Protein AF-A0A967FN89-F1 (afdb_monomer)

Solvent-accessible surface area (backbone atoms only — not comparable to full-atom values): 4689 Å² total; per-residue (Å²): 136,55,76,46,80,47,73,41,84,59,45,41,58,67,30,56,74,68,73,39,91,60,43,32,32,38,41,33,37,24,52,75,88,40,75,44,35,40,38,38,38,29,78,83,78,70,43,42,34,39,35,38,68,93,70,53,40,29,48,72,89,40,80,58,78,80,78,90,77,83,53,73,93,76,57,83,88,130

Foldseek 3Di:
DDKDKDWDQKDPVVCVVVVNQDIWIKIFIDDVNHTAKIWIARPVVRWIWIDGDVGAIDTPNHGDDDDPDPDPVPDDDD

pLDDT: mean 96.7, std 4.16, range [71.38, 98.81]

Structure (mmCIF, N/CA/C/O backbone):
data_AF-A0A967FN89-F1
#
_entry.id   AF-A0A967FN89-F1
#
loop_
_atom_site.group_PDB
_atom_site.id
_atom_site.type_symbol
_atom_site.label_atom_id
_atom_site.label_alt_id
_atom_site.label_comp_id
_atom_site.label_asym_id
_atom_site.label_entity_id
_atom_site.label_seq_id
_atom_site.pdbx_PDB_ins_code
_atom_site.Cartn_x
_atom_site.Cartn_y
_atom_site.Cartn_z
_atom_site.occupancy
_atom_site.B_iso_or_equiv
_atom_site.auth_seq_id
_atom_site.auth_comp_id
_atom_site.auth_asym_id
_atom_site.auth_atom_id
_atom_site.pdbx_PDB_model_num
ATOM 1 N N . MET A 1 1 ? -19.537 16.999 6.948 1.00 71.38 1 MET A N 1
ATOM 2 C CA . MET A 1 1 ? -18.463 15.991 7.077 1.00 71.38 1 MET A CA 1
ATOM 3 C C . MET A 1 1 ? -17.457 16.302 5.997 1.00 71.38 1 MET A C 1
ATOM 5 O O . MET A 1 1 ? -17.871 16.444 4.854 1.00 71.38 1 MET A O 1
ATOM 9 N N . GLU A 1 2 ? -16.201 16.500 6.368 1.00 93.44 2 GLU A N 1
ATOM 10 C CA . GLU A 1 2 ? -15.145 16.885 5.431 1.00 93.44 2 GLU A CA 1
ATOM 11 C C . GLU A 1 2 ? -14.400 15.633 4.964 1.00 93.44 2 GLU A C 1
ATOM 13 O O . GLU A 1 2 ? -14.022 14.797 5.791 1.00 93.44 2 GLU A O 1
ATOM 18 N N . PHE A 1 3 ? -14.224 15.504 3.650 1.00 97.75 3 PHE A N 1
ATOM 19 C CA . PHE A 1 3 ? -13.457 14.435 3.021 1.00 97.75 3 PHE A CA 1
ATOM 20 C C . PHE A 1 3 ? -12.254 15.037 2.304 1.00 97.75 3 PHE A C 1
ATOM 22 O O . PHE A 1 3 ? -12.410 16.000 1.556 1.00 97.75 3 PHE A O 1
ATOM 29 N N . VAL A 1 4 ? -11.073 14.461 2.523 1.00 98.38 4 VAL A N 1
ATOM 30 C CA . VAL A 1 4 ? -9.823 14.903 1.894 1.00 98.38 4 VAL A CA 1
ATOM 31 C C . VAL A 1 4 ? -9.111 13.694 1.311 1.00 98.38 4 VAL A C 1
ATOM 33 O O . VAL A 1 4 ? -8.888 12.713 2.016 1.00 98.38 4 VAL A O 1
ATOM 36 N N . TRP A 1 5 ? -8.742 13.780 0.037 1.00 98.06 5 TRP A N 1
ATOM 37 C CA . TRP A 1 5 ? -7.857 12.812 -0.599 1.00 98.06 5 TRP A CA 1
ATOM 38 C C . TRP A 1 5 ? -6.409 13.265 -0.440 1.00 98.06 5 TRP A C 1
ATOM 40 O O . TRP A 1 5 ? -6.074 14.406 -0.753 1.00 98.06 5 TRP A O 1
ATOM 50 N N . VAL A 1 6 ? -5.564 12.363 0.045 1.00 98.06 6 VAL A N 1
ATOM 51 C CA . VAL A 1 6 ? -4.110 12.522 0.117 1.00 98.06 6 VAL A CA 1
ATOM 52 C C . VAL A 1 6 ? -3.508 11.504 -0.837 1.00 98.06 6 VAL A C 1
ATOM 54 O O . VAL A 1 6 ? -3.916 10.345 -0.828 1.00 98.06 6 VAL A O 1
ATOM 57 N N . LEU A 1 7 ? -2.587 11.939 -1.687 1.00 97.44 7 LEU A N 1
ATOM 58 C CA . LEU A 1 7 ? -2.056 11.124 -2.772 1.00 97.44 7 LEU A CA 1
ATOM 59 C C . LEU A 1 7 ? -0.566 11.385 -2.973 1.00 97.44 7 LEU A C 1
ATOM 61 O O . LEU A 1 7 ? -0.143 12.541 -2.977 1.00 97.44 7 LEU A O 1
ATOM 65 N N . ASP A 1 8 ? 0.190 10.306 -3.161 1.00 97.94 8 ASP A N 1
ATOM 66 C CA . ASP A 1 8 ? 1.521 10.331 -3.761 1.00 97.94 8 ASP A CA 1
ATOM 67 C C . ASP A 1 8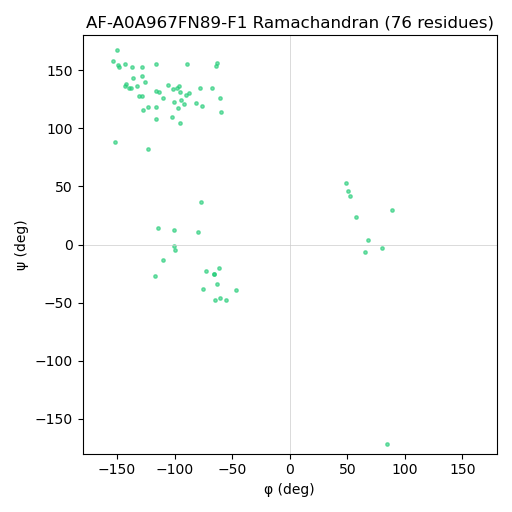 ? 1.449 9.535 -5.074 1.00 97.94 8 ASP A C 1
ATOM 69 O O . ASP A 1 8 ? 1.265 8.310 -5.042 1.00 97.94 8 ASP A O 1
ATOM 73 N N . PRO A 1 9 ? 1.513 10.202 -6.241 1.00 97.19 9 PRO A N 1
ATOM 74 C CA . PRO A 1 9 ? 1.403 9.518 -7.522 1.00 97.19 9 PRO A CA 1
ATOM 75 C C . PRO A 1 9 ? 2.585 8.576 -7.789 1.00 97.19 9 PRO A C 1
ATOM 77 O O . PRO A 1 9 ? 2.420 7.625 -8.555 1.00 97.19 9 PRO A O 1
ATOM 80 N N . LEU A 1 10 ? 3.750 8.831 -7.180 1.00 97.69 10 LEU A N 1
ATOM 81 C CA . LEU A 1 10 ? 4.967 8.051 -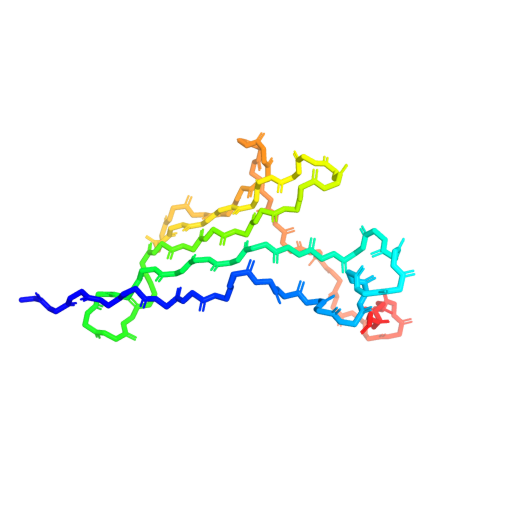7.370 1.00 97.69 10 LEU A CA 1
ATOM 82 C C . LEU A 1 10 ? 5.849 8.125 -6.116 1.00 97.69 10 LEU A C 1
ATOM 84 O O . LEU A 1 10 ? 6.769 8.941 -6.033 1.00 97.69 10 LEU A O 1
ATOM 88 N N . ASP A 1 11 ? 5.615 7.206 -5.184 1.00 97.12 11 ASP A N 1
ATOM 89 C CA . ASP A 1 11 ? 6.573 6.935 -4.118 1.00 97.12 11 ASP A CA 1
ATOM 90 C C . ASP A 1 11 ? 7.715 6.073 -4.675 1.00 97.12 11 ASP A C 1
ATOM 92 O O . ASP A 1 11 ? 7.495 5.107 -5.410 1.00 97.12 11 ASP A O 1
ATOM 96 N N . GLY A 1 12 ? 8.954 6.437 -4.351 1.00 96.44 12 GLY A N 1
ATOM 97 C CA . GLY A 1 12 ? 10.144 5.822 -4.937 1.00 96.44 12 GLY A CA 1
ATOM 98 C C . GLY A 1 12 ? 10.632 6.478 -6.235 1.00 96.44 12 GLY A C 1
ATOM 99 O O . GLY A 1 12 ? 11.274 5.808 -7.040 1.00 96.44 12 GLY A O 1
ATOM 100 N N . THR A 1 13 ? 10.420 7.786 -6.444 1.00 97.56 13 THR A N 1
ATOM 101 C CA . THR A 1 13 ? 10.872 8.532 -7.648 1.00 97.56 13 THR A CA 1
ATOM 102 C C . THR A 1 13 ? 12.324 8.257 -8.056 1.00 97.56 13 THR A C 1
ATOM 104 O O . THR A 1 13 ? 12.618 8.134 -9.244 1.00 97.56 13 THR A O 1
ATOM 107 N N . LYS A 1 14 ? 13.250 8.119 -7.093 1.00 97.38 14 LYS A N 1
ATOM 108 C CA . LYS A 1 14 ? 14.643 7.742 -7.395 1.00 97.38 14 LYS A CA 1
ATOM 109 C C . LYS A 1 14 ? 14.731 6.338 -7.984 1.00 97.38 14 LYS A C 1
ATOM 111 O O . L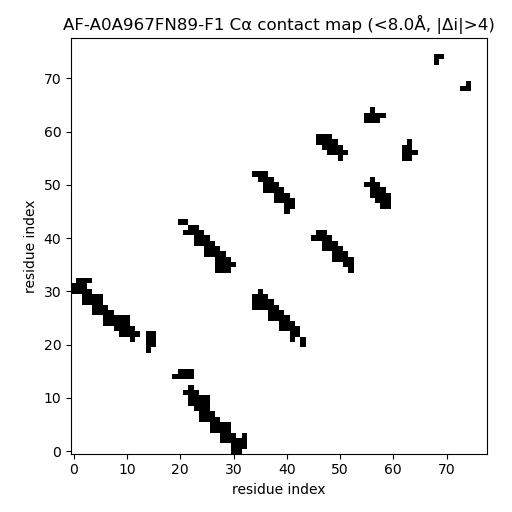YS A 1 14 ? 15.387 6.161 -9.004 1.00 97.38 14 LYS A O 1
ATOM 116 N N . ASN A 1 15 ? 14.063 5.370 -7.365 1.00 97.25 15 ASN A N 1
ATOM 117 C CA . ASN A 1 15 ? 14.050 3.991 -7.838 1.00 97.25 15 ASN A CA 1
ATOM 118 C C . ASN A 1 15 ? 13.463 3.926 -9.248 1.00 97.25 15 ASN A C 1
ATOM 120 O O . ASN A 1 15 ? 14.109 3.383 -10.136 1.00 97.25 15 ASN A O 1
ATOM 124 N N . PHE A 1 16 ? 12.336 4.604 -9.482 1.00 97.19 16 PHE A N 1
ATOM 125 C CA . PHE A 1 16 ? 11.751 4.743 -10.813 1.00 97.19 16 PHE A CA 1
ATOM 126 C C . PHE A 1 16 ? 12.744 5.331 -11.829 1.00 97.19 16 PHE A C 1
ATOM 128 O O . PHE A 1 16 ? 12.937 4.764 -12.900 1.00 97.19 16 PHE A O 1
ATOM 135 N N . SER A 1 17 ? 13.433 6.427 -11.483 1.00 97.69 17 SER A N 1
ATOM 136 C CA . SER A 1 17 ? 14.396 7.078 -12.385 1.00 97.69 17 SER A CA 1
ATOM 137 C C . SER A 1 17 ? 15.634 6.235 -12.704 1.00 97.69 17 SER A C 1
ATOM 139 O O . SER A 1 17 ? 16.251 6.435 -13.745 1.00 97.69 17 SER A O 1
ATOM 141 N N . TYR A 1 18 ? 15.996 5.310 -11.812 1.00 97.50 18 TYR A N 1
ATOM 142 C CA . TYR A 1 18 ? 17.125 4.394 -11.979 1.00 97.50 18 TYR A CA 1
ATOM 143 C C . TYR A 1 18 ? 16.694 2.993 -12.432 1.00 97.50 18 TYR A C 1
ATOM 145 O O . TYR A 1 18 ? 17.499 2.069 -12.359 1.00 97.50 18 TYR A O 1
ATOM 153 N N . GLU A 1 19 ? 15.441 2.821 -12.868 1.00 95.50 19 GLU A N 1
ATOM 154 C CA . GLU A 1 19 ? 14.883 1.529 -13.302 1.00 95.50 19 GLU A CA 1
ATOM 155 C C . GLU A 1 19 ? 14.956 0.429 -12.223 1.00 95.50 19 GLU A C 1
ATOM 157 O O . GLU A 1 19 ? 14.923 -0.768 -12.508 1.00 95.50 19 GLU A O 1
ATOM 162 N N . ILE A 1 20 ? 15.021 0.826 -10.952 1.00 96.75 20 ILE A N 1
ATOM 163 C CA . ILE A 1 20 ? 14.945 -0.082 -9.813 1.00 96.75 20 ILE A CA 1
ATOM 164 C C . ILE A 1 20 ? 13.455 -0.376 -9.563 1.00 96.75 20 ILE A C 1
ATOM 166 O O . ILE A 1 20 ? 12.696 0.560 -9.298 1.00 96.75 20 ILE A O 1
ATOM 170 N N . PRO A 1 21 ? 13.012 -1.648 -9.595 1.00 95.38 21 PRO A N 1
ATOM 171 C CA . PRO A 1 21 ? 11.594 -2.032 -9.600 1.00 95.38 21 PRO A CA 1
ATOM 172 C C . PRO A 1 21 ? 10.898 -1.931 -8.225 1.00 95.38 21 PRO A C 1
ATOM 174 O O . PRO A 1 21 ? 10.051 -2.754 -7.889 1.00 95.38 21 PRO A O 1
ATOM 177 N N . PHE A 1 22 ? 11.253 -0.928 -7.420 1.00 95.56 22 PHE A N 1
ATOM 178 C CA . PHE A 1 22 ? 10.703 -0.681 -6.086 1.00 95.56 22 PHE A CA 1
ATOM 179 C C . PHE A 1 22 ? 10.100 0.724 -6.014 1.00 95.56 22 PHE A C 1
ATOM 181 O O . PHE A 1 22 ? 10.753 1.669 -5.571 1.00 95.56 22 PHE A O 1
ATOM 188 N N . PHE A 1 23 ? 8.867 0.863 -6.490 1.00 97.75 23 PHE A N 1
ATOM 189 C CA . PHE A 1 23 ? 8.088 2.100 -6.449 1.00 97.75 23 PHE A CA 1
ATOM 190 C C . PHE A 1 23 ? 6.592 1.773 -6.461 1.00 97.75 23 PHE A C 1
ATOM 192 O O . PHE A 1 23 ? 6.192 0.688 -6.892 1.00 97.75 23 PHE A O 1
ATOM 199 N N . CYS A 1 24 ? 5.761 2.701 -5.993 1.00 98.44 24 CYS A N 1
ATOM 200 C CA . CYS A 1 24 ? 4.317 2.499 -5.913 1.00 98.44 24 CYS A CA 1
ATOM 201 C C . CYS A 1 24 ? 3.536 3.812 -6.059 1.00 98.44 24 CYS A C 1
ATOM 203 O O . CYS A 1 24 ? 4.095 4.905 -5.990 1.00 98.44 24 CYS A O 1
ATOM 205 N N . THR A 1 25 ? 2.225 3.697 -6.255 1.00 98.44 25 THR A N 1
ATOM 206 C CA . THR A 1 25 ? 1.277 4.813 -6.134 1.00 98.44 25 THR A CA 1
ATOM 207 C C . THR A 1 25 ? 0.485 4.646 -4.844 1.00 98.44 25 THR A C 1
ATOM 209 O O . THR A 1 25 ? 0.026 3.542 -4.543 1.00 98.44 25 THR A O 1
ATOM 212 N N . THR A 1 26 ? 0.278 5.732 -4.096 1.00 98.38 26 THR A N 1
ATOM 213 C CA . THR A 1 26 ? -0.456 5.700 -2.822 1.00 98.38 26 THR A CA 1
ATOM 214 C C . THR A 1 26 ? -1.614 6.693 -2.799 1.00 98.38 26 THR A C 1
ATOM 216 O O . THR A 1 26 ? -1.513 7.819 -3.291 1.00 98.38 26 THR A O 1
ATOM 219 N N . ILE A 1 27 ? -2.745 6.270 -2.229 1.00 98.38 27 ILE A N 1
ATOM 220 C CA . ILE A 1 27 ? -3.948 7.094 -2.068 1.00 98.38 27 ILE A CA 1
ATOM 221 C C . ILE A 1 27 ? -4.568 6.818 -0.697 1.00 98.38 27 ILE A C 1
ATOM 223 O O . ILE A 1 27 ? -4.750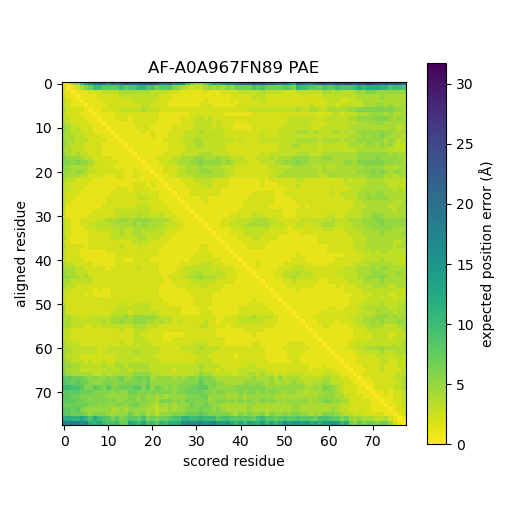 5.671 -0.298 1.00 98.38 27 ILE A O 1
ATOM 227 N N . CYS A 1 28 ? -4.949 7.874 0.016 1.00 98.50 28 CYS A N 1
ATOM 228 C CA . CYS A 1 28 ? -5.638 7.806 1.298 1.00 98.50 28 CYS A CA 1
ATOM 229 C C . CYS A 1 28 ? -6.839 8.756 1.315 1.00 98.50 28 CYS A C 1
ATOM 231 O O . CYS A 1 28 ? -6.746 9.909 0.891 1.00 98.50 28 CYS A O 1
ATOM 233 N N . LEU A 1 29 ? -7.969 8.279 1.835 1.00 98.56 29 LEU A N 1
ATOM 234 C CA . LEU A 1 29 ? -9.138 9.097 2.128 1.00 98.56 29 LEU A CA 1
ATOM 235 C C . LEU A 1 29 ? -9.171 9.407 3.619 1.00 98.56 29 LEU A C 1
ATOM 237 O O . LEU A 1 29 ? -9.269 8.503 4.453 1.00 98.56 29 LEU A O 1
ATOM 241 N N . LEU A 1 30 ? -9.176 10.693 3.946 1.00 98.50 30 LEU A N 1
ATOM 242 C CA . LEU A 1 30 ? -9.439 11.192 5.284 1.00 98.50 30 LEU A CA 1
ATOM 243 C C . LEU A 1 30 ? -10.910 11.595 5.408 1.00 98.50 30 LEU A C 1
ATOM 245 O O . LEU A 1 30 ? -11.441 12.295 4.545 1.00 98.50 30 LEU A O 1
ATOM 249 N N . LYS A 1 31 ? -11.553 11.227 6.516 1.00 98.31 31 LYS A N 1
ATOM 250 C CA . LYS A 1 31 ? -12.853 11.753 6.946 1.00 98.31 31 LYS A CA 1
ATOM 251 C C . LYS A 1 31 ? -12.654 12.495 8.259 1.00 98.31 31 LYS A C 1
ATOM 253 O O . LYS A 1 31 ? -12.255 11.890 9.246 1.00 98.31 31 LYS A O 1
ATOM 258 N N . ASN A 1 32 ? -12.934 13.798 8.285 1.00 97.19 32 ASN A N 1
ATOM 259 C CA . ASN A 1 32 ? -12.686 14.656 9.452 1.00 97.19 32 ASN A CA 1
ATOM 260 C C . ASN A 1 32 ? -11.245 14.509 10.001 1.00 97.19 32 ASN A C 1
ATOM 262 O O . ASN A 1 32 ? -11.051 14.369 11.206 1.00 97.19 32 ASN A O 1
ATOM 266 N N . LYS A 1 33 ? -10.244 14.523 9.107 1.00 95.88 33 LYS A N 1
ATOM 267 C CA . LYS A 1 33 ? -8.805 14.338 9.404 1.00 95.88 33 LYS A CA 1
ATOM 268 C C . LYS A 1 33 ? -8.380 12.939 9.877 1.00 95.88 33 LYS A C 1
ATOM 270 O O . LYS A 1 33 ? -7.201 12.742 10.148 1.00 95.88 33 LYS A O 1
ATOM 275 N N . GLU A 1 34 ? -9.280 11.961 9.924 1.00 97.25 34 GLU A N 1
ATOM 276 C CA . GLU A 1 34 ? -8.929 10.571 10.233 1.00 97.25 34 GLU A CA 1
ATOM 277 C C . GLU A 1 34 ? -8.861 9.711 8.962 1.00 97.25 34 GLU A C 1
ATOM 279 O O . GLU A 1 34 ? -9.803 9.760 8.166 1.00 97.25 34 GLU A O 1
ATOM 284 N N . PRO A 1 35 ? -7.818 8.882 8.771 1.00 97.38 35 PRO A N 1
ATOM 285 C CA . PRO A 1 35 ? -7.768 7.911 7.681 1.00 97.38 35 PRO A CA 1
ATOM 286 C C . PRO A 1 35 ? -8.913 6.903 7.777 1.00 97.38 35 PRO A C 1
ATOM 288 O O . PRO A 1 35 ? -9.102 6.253 8.808 1.00 97.38 35 PRO A O 1
ATOM 291 N N . VAL A 1 36 ? -9.679 6.771 6.696 1.00 98.38 36 VAL A N 1
ATOM 292 C CA . VAL 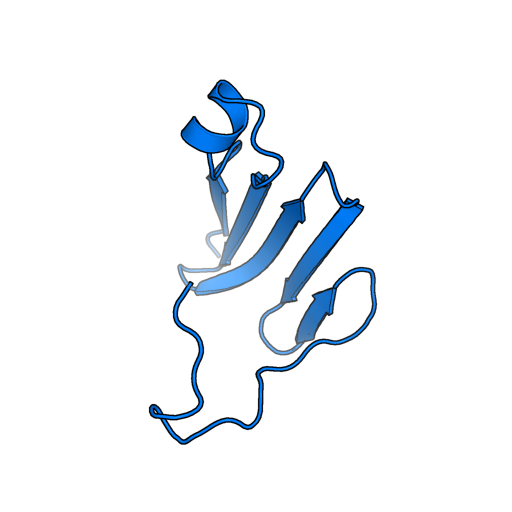A 1 36 ? -10.786 5.808 6.596 1.00 98.38 36 VAL A CA 1
ATOM 293 C C . VAL A 1 36 ? -10.575 4.759 5.512 1.00 98.38 36 VAL A C 1
ATOM 295 O O . VAL A 1 36 ? -11.088 3.652 5.663 1.00 98.38 36 VAL A O 1
ATOM 298 N N . VAL A 1 37 ? -9.806 5.076 4.468 1.00 98.44 37 VAL A N 1
ATOM 299 C CA . VAL A 1 37 ? -9.408 4.158 3.390 1.00 98.44 37 VAL A CA 1
ATOM 300 C C . VAL A 1 37 ? -7.970 4.478 2.997 1.00 98.44 37 VAL A C 1
ATOM 302 O O . VAL A 1 37 ? -7.630 5.653 2.884 1.00 98.44 37 VAL A O 1
ATOM 305 N N . ALA A 1 38 ? -7.149 3.460 2.762 1.00 98.50 38 ALA A N 1
ATOM 306 C CA . ALA A 1 38 ? -5.815 3.600 2.190 1.00 98.50 38 ALA A CA 1
ATOM 307 C C . ALA A 1 38 ? -5.584 2.524 1.128 1.00 98.50 38 ALA A C 1
ATOM 309 O O . ALA A 1 38 ? -6.049 1.395 1.287 1.00 98.50 38 ALA A O 1
ATOM 310 N N . VAL A 1 39 ? -4.876 2.889 0.063 1.00 98.62 39 VAL A N 1
ATOM 311 C CA . VAL A 1 39 ? -4.506 2.023 -1.055 1.00 98.62 39 VAL A CA 1
ATOM 312 C C . VAL A 1 39 ? -3.054 2.301 -1.431 1.00 98.62 39 VAL A C 1
ATOM 314 O O . VAL A 1 39 ? -2.655 3.461 -1.548 1.00 98.62 39 VAL A O 1
ATOM 317 N N . ILE A 1 40 ? -2.281 1.240 -1.631 1.00 98.69 40 ILE A N 1
ATOM 318 C CA . ILE A 1 40 ? -0.921 1.262 -2.169 1.00 98.69 40 ILE A CA 1
ATOM 319 C C . ILE A 1 40 ? -0.885 0.262 -3.318 1.00 98.69 40 ILE A C 1
ATOM 321 O O . ILE A 1 40 ? -1.281 -0.888 -3.144 1.00 98.69 40 ILE A O 1
ATOM 325 N N . TYR A 1 41 ? -0.422 0.690 -4.485 1.00 98.69 41 TYR A N 1
ATOM 326 C CA . TYR A 1 41 ? -0.314 -0.170 -5.657 1.00 98.69 41 TYR A CA 1
ATOM 327 C C . TYR A 1 41 ? 1.119 -0.195 -6.183 1.00 98.69 41 TYR A C 1
ATOM 329 O O . TYR A 1 41 ? 1.656 0.841 -6.580 1.00 98.69 41 TYR A O 1
ATOM 337 N N . GLU A 1 42 ? 1.726 -1.380 -6.185 1.00 98.19 42 GLU A N 1
ATOM 338 C CA . GLU A 1 42 ? 3.038 -1.656 -6.772 1.00 98.19 42 GLU A CA 1
ATOM 339 C C . GLU A 1 42 ? 2.851 -2.207 -8.200 1.00 98.19 42 GLU A C 1
ATOM 341 O O . GLU 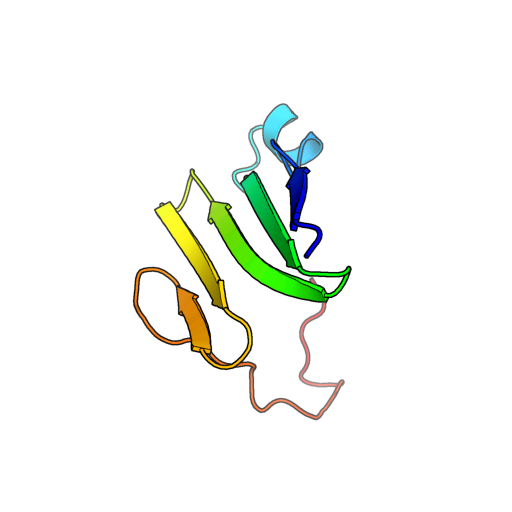A 1 42 ? 2.502 -3.378 -8.369 1.00 98.19 42 GLU A O 1
ATOM 346 N N . PRO A 1 43 ? 3.094 -1.410 -9.256 1.00 96.81 43 PRO A N 1
ATOM 347 C CA . PRO A 1 43 ? 2.754 -1.810 -10.622 1.00 96.81 43 PRO A CA 1
ATOM 348 C C . PRO A 1 43 ? 3.665 -2.900 -11.201 1.00 96.81 43 PRO A C 1
ATOM 350 O O . PRO A 1 43 ? 3.269 -3.582 -12.139 1.00 96.81 43 PRO A O 1
ATOM 353 N N . ILE A 1 44 ? 4.889 -3.059 -10.682 1.00 97.06 44 ILE A N 1
ATOM 354 C CA . ILE A 1 44 ? 5.841 -4.056 -11.200 1.00 97.06 44 ILE A CA 1
ATOM 355 C C . ILE A 1 44 ? 5.474 -5.474 -10.757 1.00 97.06 44 ILE A C 1
ATOM 357 O O . ILE A 1 44 ? 5.642 -6.430 -11.511 1.00 97.06 44 ILE A O 1
ATOM 361 N N . THR A 1 45 ? 4.999 -5.609 -9.524 1.00 96.56 45 THR A N 1
ATOM 362 C CA . THR A 1 45 ? 4.668 -6.887 -8.884 1.00 96.56 45 THR A CA 1
ATOM 363 C C . THR A 1 45 ? 3.174 -7.191 -8.912 1.00 96.56 45 THR A C 1
ATOM 365 O O . THR A 1 45 ? 2.789 -8.273 -8.478 1.00 96.56 45 THR A O 1
ATOM 368 N N . ASP A 1 46 ? 2.354 -6.258 -9.409 1.00 97.31 46 ASP A N 1
ATOM 369 C CA . ASP A 1 46 ? 0.889 -6.321 -9.383 1.00 97.31 46 ASP A CA 1
ATOM 370 C C . ASP A 1 46 ? 0.353 -6.584 -7.962 1.00 97.31 46 ASP A C 1
ATOM 372 O O . ASP A 1 46 ? -0.532 -7.408 -7.722 1.00 97.31 46 ASP A O 1
ATOM 376 N N . ASN A 1 47 ? 0.956 -5.910 -6.976 1.00 98.25 47 ASN A N 1
ATOM 377 C CA . ASN A 1 47 ? 0.493 -5.958 -5.595 1.00 98.25 47 ASN A CA 1
ATOM 378 C C . ASN A 1 47 ? -0.386 -4.739 -5.306 1.00 98.25 47 ASN A C 1
ATOM 380 O O . ASN A 1 47 ? 0.080 -3.598 -5.302 1.00 98.25 47 ASN A O 1
ATOM 384 N N . LEU A 1 48 ? -1.646 -4.997 -4.983 1.00 98.56 48 LEU A N 1
ATOM 385 C CA . LEU A 1 48 ? -2.594 -4.043 -4.438 1.00 98.56 48 LEU A CA 1
ATOM 386 C C . LEU A 1 48 ? -2.728 -4.270 -2.934 1.00 98.56 48 LEU A C 1
ATOM 388 O O . LEU A 1 48 ? -3.323 -5.253 -2.490 1.00 98.56 48 LEU A O 1
ATOM 392 N N . PHE A 1 49 ? -2.218 -3.330 -2.150 1.00 98.75 49 PHE A N 1
ATOM 393 C CA . PHE A 1 49 ? -2.461 -3.272 -0.719 1.00 98.75 49 PHE A CA 1
ATOM 394 C C . PHE A 1 49 ? -3.583 -2.287 -0.435 1.00 98.75 49 PHE A C 1
ATOM 396 O O . PHE A 1 49 ? -3.585 -1.169 -0.953 1.00 98.75 49 PHE A O 1
ATOM 403 N N . TYR A 1 50 ? -4.524 -2.663 0.421 1.00 98.75 50 TYR A N 1
ATOM 404 C CA . TYR A 1 50 ? -5.574 -1.748 0.842 1.00 98.75 50 TYR A CA 1
ATOM 405 C C . TYR A 1 50 ? -6.050 -2.037 2.257 1.00 98.75 50 TYR A C 1
ATOM 407 O O . TYR A 1 50 ? -5.957 -3.154 2.765 1.00 98.75 50 TYR A O 1
ATOM 415 N N . ALA A 1 51 ? -6.571 -1.003 2.906 1.00 98.75 51 ALA A N 1
ATOM 416 C CA . ALA A 1 51 ? -7.137 -1.102 4.238 1.00 98.75 51 ALA A CA 1
ATOM 417 C C . ALA A 1 51 ? -8.272 -0.098 4.419 1.00 98.75 51 ALA A C 1
ATOM 419 O O . ALA A 1 51 ? -8.285 0.979 3.818 1.00 98.75 51 ALA A O 1
ATOM 420 N N . THR A 1 52 ? -9.209 -0.432 5.302 1.00 98.50 52 THR A N 1
ATOM 421 C CA . THR A 1 52 ? -10.244 0.503 5.758 1.00 98.50 52 THR A CA 1
ATOM 422 C C . THR A 1 52 ? -10.287 0.545 7.277 1.00 98.50 52 THR A C 1
ATOM 424 O O . THR A 1 52 ? -9.930 -0.423 7.957 1.00 98.50 52 THR A O 1
ATOM 427 N N . LYS A 1 53 ? -10.724 1.673 7.845 1.00 97.94 53 LYS A N 1
ATOM 428 C CA . LYS A 1 53 ? -10.837 1.816 9.301 1.00 97.94 53 LYS A CA 1
ATOM 429 C C . LYS A 1 53 ? -11.807 0.768 9.858 1.00 97.94 53 LYS A C 1
ATOM 431 O O . LYS A 1 53 ? -13.001 0.816 9.583 1.00 97.94 53 LYS A O 1
ATOM 436 N N . GLY A 1 54 ? -11.280 -0.159 10.659 1.00 97.81 54 GLY A N 1
ATOM 437 C CA . GLY A 1 54 ? -12.035 -1.270 11.249 1.00 97.81 54 GLY A CA 1
ATOM 438 C C . GLY A 1 54 ? -12.272 -2.470 10.321 1.00 97.81 54 GLY A C 1
ATOM 439 O O . GLY A 1 54 ? -12.835 -3.457 10.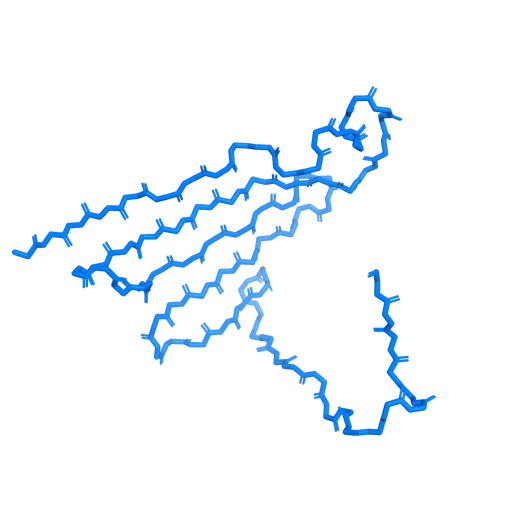780 1.00 97.81 54 GLY A O 1
ATOM 440 N N . GLY A 1 55 ? -11.841 -2.413 9.055 1.00 97.69 55 GLY A N 1
ATOM 441 C CA . GLY A 1 55 ? -12.051 -3.483 8.071 1.00 97.69 55 GLY A CA 1
ATOM 442 C C . GLY A 1 55 ? -10.846 -4.395 7.834 1.00 97.69 55 GLY A C 1
ATOM 443 O O . GLY A 1 55 ? -10.955 -5.328 7.048 1.00 97.69 55 GLY A O 1
ATOM 444 N N . GLY A 1 56 ? -9.714 -4.145 8.497 1.00 98.06 56 GLY A N 1
ATOM 445 C CA . GLY A 1 56 ? -8.471 -4.894 8.292 1.00 98.06 56 GLY A CA 1
ATOM 446 C C . GLY A 1 56 ? -7.631 -4.368 7.125 1.00 98.06 56 GLY A C 1
ATOM 447 O O . GLY A 1 56 ? -7.913 -3.301 6.573 1.00 98.06 56 GLY A O 1
ATOM 448 N N . ALA A 1 57 ? -6.579 -5.118 6.794 1.00 98.62 57 ALA A N 1
ATOM 449 C CA . ALA A 1 57 ? -5.648 -4.835 5.710 1.00 98.62 57 ALA A CA 1
ATOM 450 C C . ALA A 1 57 ? -5.502 -6.068 4.814 1.00 98.62 57 ALA A C 1
ATOM 452 O O . ALA A 1 57 ? -5.533 -7.200 5.300 1.00 98.62 57 ALA A O 1
ATOM 453 N N . PHE A 1 58 ? -5.327 -5.834 3.520 1.00 98.81 58 PHE A N 1
ATOM 454 C CA . PHE A 1 58 ? -5.314 -6.867 2.493 1.00 98.81 58 PHE A CA 1
ATOM 455 C C . PHE A 1 58 ? -4.194 -6.619 1.493 1.00 98.81 58 PHE A C 1
ATOM 457 O O . PHE A 1 58 ? -3.804 -5.472 1.266 1.00 98.81 58 PHE A O 1
ATOM 464 N N . LYS A 1 59 ? -3.720 -7.700 0.879 1.00 98.69 59 LYS A N 1
ATOM 465 C CA . LYS A 1 59 ? -2.857 -7.714 -0.297 1.00 98.69 59 LYS A CA 1
ATOM 466 C C . LYS A 1 59 ? -3.508 -8.626 -1.334 1.00 98.69 59 LYS A C 1
ATOM 468 O O . LYS A 1 59 ? -3.601 -9.821 -1.084 1.00 98.69 59 LYS A O 1
ATOM 473 N N . ASN A 1 60 ? -3.912 -8.089 -2.483 1.00 98.38 60 ASN A N 1
ATOM 474 C CA . ASN A 1 60 ? -4.572 -8.853 -3.555 1.00 98.38 60 ASN A CA 1
ATOM 475 C C . ASN A 1 60 ? -5.730 -9.713 -3.019 1.00 98.38 60 ASN A C 1
ATOM 477 O O . ASN A 1 60 ? -5.741 -10.926 -3.194 1.00 98.38 60 ASN A O 1
ATOM 481 N N . ASP A 1 61 ? -6.648 -9.071 -2.293 1.00 98.06 61 ASP A N 1
ATOM 482 C CA . ASP A 1 61 ? -7.818 -9.675 -1.633 1.00 98.06 61 ASP A CA 1
ATOM 483 C C . ASP A 1 61 ? -7.520 -10.672 -0.494 1.00 98.06 61 ASP A C 1
ATOM 485 O O . ASP A 1 61 ? -8.427 -11.046 0.252 1.00 98.06 61 ASP A O 1
ATOM 489 N N . GLU A 1 62 ? -6.255 -11.026 -0.265 1.00 98.50 62 GLU A N 1
ATOM 490 C CA . GLU A 1 62 ? -5.836 -11.869 0.853 1.00 98.50 62 GLU A CA 1
ATOM 491 C C . GLU A 1 62 ? -5.563 -11.024 2.112 1.00 98.50 62 GLU A C 1
ATOM 493 O O . GLU A 1 62 ? -4.829 -10.029 2.047 1.00 98.50 62 GLU A O 1
ATOM 498 N N . PRO A 1 63 ? -6.120 -11.380 3.286 1.00 98.38 63 PRO A N 1
ATOM 499 C CA . PRO A 1 63 ? -5.906 -10.629 4.518 1.00 98.38 63 PRO A CA 1
ATOM 500 C C . PRO A 1 63 ? -4.454 -10.742 4.994 1.00 98.38 63 PRO A C 1
ATOM 502 O O . PRO A 1 63 ? -3.887 -11.832 5.081 1.00 98.38 63 PRO A O 1
ATOM 505 N N . ILE A 1 64 ? -3.868 -9.612 5.385 1.00 98.44 64 ILE A N 1
ATOM 506 C CA . ILE A 1 64 ? -2.494 -9.537 5.894 1.00 98.44 64 ILE A CA 1
ATOM 507 C C . ILE A 1 64 ? -2.460 -9.078 7.351 1.00 98.44 64 ILE A C 1
ATOM 509 O O . ILE A 1 64 ? -3.364 -8.409 7.852 1.00 98.44 64 ILE A O 1
ATOM 513 N N . HIS A 1 65 ? -1.389 -9.446 8.043 1.00 97.88 65 HIS A N 1
ATOM 514 C CA . HIS A 1 65 ? -1.148 -9.113 9.440 1.00 97.88 65 HIS 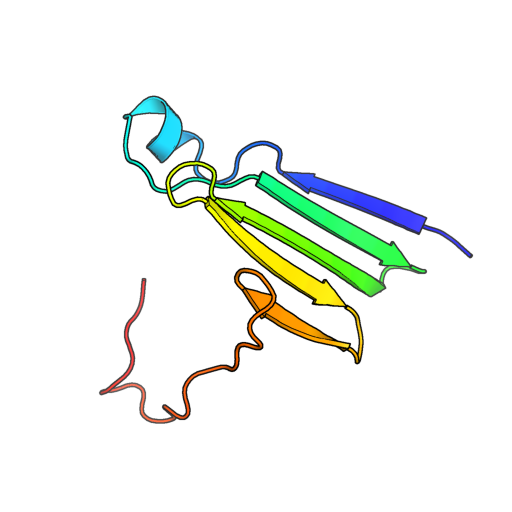A CA 1
ATOM 515 C C . HIS A 1 65 ? 0.340 -8.847 9.659 1.00 97.88 65 HIS A C 1
ATOM 517 O O . HIS A 1 65 ? 1.194 -9.317 8.907 1.00 97.88 65 HIS A O 1
ATOM 523 N N . VAL A 1 66 ? 0.645 -8.062 10.690 1.00 96.50 66 VAL A N 1
ATOM 524 C CA . VAL A 1 66 ? 2.028 -7.822 11.113 1.00 96.50 66 VAL A CA 1
ATOM 525 C C . VAL A 1 66 ? 2.680 -9.126 11.575 1.00 96.50 66 VAL A C 1
ATOM 527 O O . VAL A 1 66 ? 1.994 -10.066 11.988 1.00 96.50 66 VAL A O 1
ATOM 530 N N . SER A 1 67 ? 4.010 -9.187 11.524 1.00 95.94 67 SER A N 1
ATOM 531 C CA . SER A 1 67 ? 4.737 -10.309 12.112 1.00 95.94 67 SER A CA 1
ATOM 532 C C . SER A 1 67 ? 4.530 -10.347 13.632 1.00 95.94 67 SER A C 1
ATOM 534 O O . SER A 1 67 ? 4.306 -9.323 14.276 1.00 95.94 67 SER A O 1
ATOM 536 N N . GLY A 1 68 ? 4.642 -11.536 14.224 1.00 95.69 68 GLY A N 1
ATOM 537 C CA . GLY A 1 68 ? 4.642 -11.705 15.681 1.00 95.69 68 GLY A CA 1
ATOM 538 C C . GLY A 1 68 ? 5.989 -11.388 16.341 1.00 95.69 68 GLY A C 1
ATOM 539 O O . GLY A 1 68 ? 6.182 -11.746 17.499 1.00 95.69 68 GLY A O 1
ATOM 540 N N . GLN A 1 69 ? 6.940 -10.794 15.610 1.00 95.44 69 GLN A N 1
ATOM 541 C CA . GLN A 1 69 ? 8.292 -10.579 16.113 1.00 95.44 69 GLN A CA 1
ATOM 542 C C . GLN A 1 69 ? 8.329 -9.416 17.106 1.00 95.44 69 GLN A C 1
ATOM 544 O O . GLN A 1 69 ? 8.053 -8.274 16.744 1.00 95.44 69 GLN A O 1
ATOM 549 N N . SER A 1 70 ? 8.732 -9.700 18.342 1.00 95.50 70 SER A N 1
ATOM 550 C CA . SER A 1 70 ? 8.899 -8.706 19.407 1.00 95.50 70 SER A CA 1
ATOM 551 C C . SER A 1 70 ? 10.359 -8.455 19.787 1.00 95.50 70 SER A C 1
ATOM 553 O O . SER A 1 70 ? 10.646 -7.491 20.493 1.00 95.50 70 SER A O 1
ATOM 555 N N . GLU A 1 71 ? 11.290 -9.311 19.354 1.00 96.94 71 GLU A N 1
ATOM 556 C CA . GLU A 1 71 ? 12.714 -9.164 19.651 1.00 96.94 71 GLU A CA 1
ATOM 557 C C . GLU A 1 71 ? 13.434 -8.365 18.562 1.00 96.94 71 GLU A C 1
ATOM 559 O O . GLU A 1 71 ? 13.488 -8.765 17.398 1.00 96.94 71 GLU A O 1
ATOM 564 N N . ILE A 1 72 ? 14.053 -7.247 18.951 1.00 95.50 72 ILE A N 1
ATOM 565 C CA . ILE A 1 72 ? 14.760 -6.366 18.010 1.00 95.50 72 ILE A CA 1
ATOM 566 C C . ILE A 1 72 ? 15.954 -7.059 17.340 1.00 95.50 72 ILE A C 1
ATOM 568 O O . ILE A 1 72 ? 16.222 -6.828 16.164 1.00 95.50 72 ILE A O 1
ATOM 572 N N . SER A 1 73 ? 16.633 -7.952 18.065 1.00 96.88 73 SER A N 1
ATOM 573 C CA . SER A 1 73 ? 17.754 -8.763 17.571 1.00 96.88 73 SER A CA 1
ATOM 574 C C . SER A 1 73 ? 17.362 -9.681 16.415 1.00 96.88 73 SER A C 1
ATOM 576 O O . SER A 1 73 ? 18.228 -10.130 15.672 1.00 96.88 73 SER A O 1
ATOM 578 N N . GLN A 1 74 ? 16.068 -9.954 16.268 1.00 95.06 74 GLN A N 1
ATOM 579 C CA . GLN A 1 74 ? 15.496 -10.800 15.231 1.00 95.06 74 GLN A CA 1
ATOM 580 C C . GLN A 1 74 ? 14.592 -10.000 14.272 1.00 95.06 74 GLN A C 1
ATOM 582 O O . GLN A 1 74 ? 13.797 -10.582 13.530 1.00 95.06 74 GLN A O 1
ATOM 587 N N . SER A 1 75 ? 14.672 -8.667 14.307 1.00 95.38 75 SER A N 1
ATOM 588 C CA . SER A 1 75 ? 13.964 -7.783 13.381 1.00 95.38 75 SER A CA 1
ATOM 589 C C . SER A 1 75 ? 14.801 -7.508 12.130 1.00 95.38 75 SER A C 1
ATOM 591 O O . SER A 1 75 ? 16.029 -7.589 12.153 1.00 95.38 75 SER A O 1
ATOM 593 N N . MET A 1 76 ? 14.129 -7.169 11.030 1.00 93.44 76 MET A N 1
ATOM 594 C CA . MET A 1 76 ? 14.769 -6.653 9.825 1.00 93.44 76 MET A CA 1
ATOM 595 C C . MET A 1 76 ? 14.406 -5.179 9.687 1.00 93.44 76 MET A C 1
ATOM 597 O O . MET A 1 76 ? 13.224 -4.835 9.687 1.00 93.44 76 MET A O 1
ATOM 601 N N . LEU A 1 77 ? 15.422 -4.329 9.562 1.00 87.81 77 LEU A N 1
ATOM 602 C CA . LEU A 1 77 ? 15.244 -2.938 9.171 1.00 87.81 77 LEU A CA 1
ATOM 603 C C . LEU A 1 77 ? 15.447 -2.844 7.658 1.00 87.81 77 LEU A C 1
ATOM 605 O O . LEU A 1 77 ? 16.471 -3.307 7.152 1.00 87.81 77 LEU A O 1
ATOM 609 N N . LEU A 1 78 ? 14.444 -2.301 6.972 1.00 74.94 78 LEU A N 1
ATOM 610 C CA . LEU A 1 78 ? 14.465 -2.007 5.539 1.00 74.94 78 LEU A CA 1
ATOM 611 C C . LEU A 1 78 ? 14.976 -0.586 5.292 1.00 74.94 78 LEU A C 1
ATOM 613 O O . LEU A 1 78 ? 14.625 0.303 6.104 1.00 74.94 78 LEU A O 1
#

Nearest PDB structures (foldseek):
  3lv0-assembly1_A  TM=1.001E+00  e=2.690E-06  B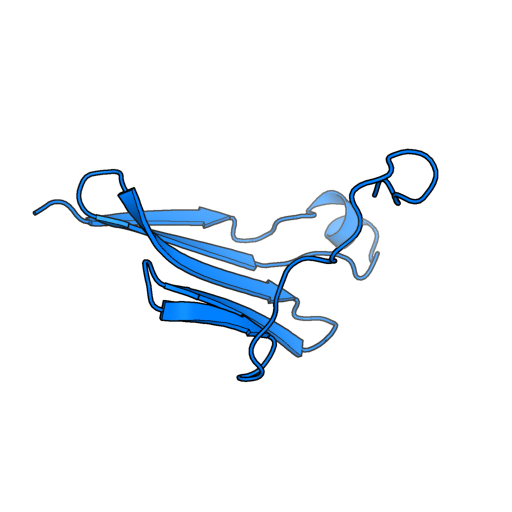artonella henselae
  3lv0-assembly1_B  TM=1.002E+00  e=3.963E-06  Bartonella henselae
  3luz-assembly1_B  TM=9.979E-01  e=3.749E-06  Bartonella henselae
  6ib8-assembly1_B  TM=9.896E-01  e=1.866E-05  Escherichia coli
  8wip-assembly1_B  TM=1.002E+00  e=2.203E-05  Pseudomonas aeruginosa PAO1

Radius of gyration: 15.04 Å; Cα contacts (8 Å, |Δi|>4): 133; chains: 1; bounding box: 36×29×33 Å

Sequence (78 aa):
MEFVWVLDPLDGTKNFSYEIPFFCTTICLLKNKEPVVAVIYEPITDNLFYATKGGGAFKNDEPIHVSGQSEISQSMLL

Mean predicted aligned error: 3.08 Å

Secondary structure (DSSP, 8-state):
--EEEEEEEEETHHHHHTT-S--EEEEEEEETTEEEEEEEEETTTTEEEEEETTTEEEETTEE--------GGG----